Protein AF-A0A0C7KFT6-F1 (afdb_monomer)

Radius of gyration: 11.52 Å; Cα contacts (8 Å, |Δi|>4): 67; chains: 1; bounding box: 28×25×24 Å

Secondary structure (DSSP, 8-state):
-PPPEEEE-TTSPEEEEEE-SS-EEEEEESSSS--S----------

Foldseek 3Di:
DAAWDWDQDPVCWIWTWDDDPPDIDIDIGNDPGDDRDDDDPPPPPD

Solvent-accessible surface area (backbone atoms only — not comparable to full-atom values): 3130 Å² total; per-residue (Å²): 124,66,77,48,50,75,46,83,43,98,84,72,28,25,40,27,38,46,58,54,103,88,48,76,46,79,47,79,38,75,47,95,66,72,66,70,75,80,90,75,88,82,73,80,83,125

Structure (mmCIF, N/CA/C/O backbone):
data_AF-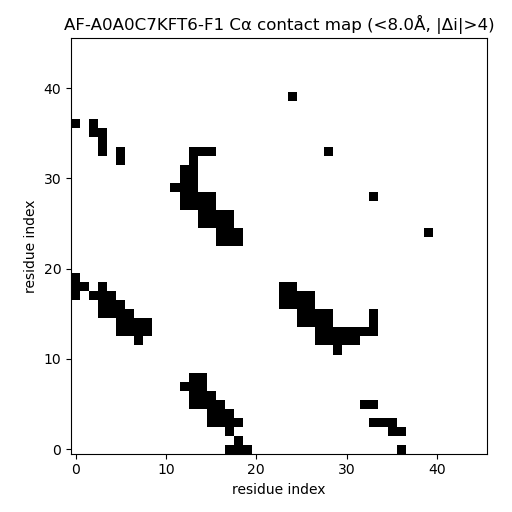A0A0C7KFT6-F1
#
_entry.id   AF-A0A0C7KFT6-F1
#
loop_
_atom_site.group_PDB
_atom_site.id
_atom_site.type_symbol
_atom_site.label_atom_id
_atom_site.label_alt_id
_atom_site.label_comp_id
_atom_site.label_asym_id
_atom_site.label_entity_id
_atom_site.label_seq_id
_atom_site.pdbx_PDB_ins_code
_atom_site.Cartn_x
_atom_site.Cartn_y
_atom_site.Cartn_z
_atom_site.occupancy
_atom_site.B_iso_or_equiv
_atom_site.auth_seq_id
_atom_site.auth_comp_id
_atom_site.auth_asym_id
_atom_site.auth_atom_id
_atom_site.pdbx_PDB_model_num
ATOM 1 N N . MET A 1 1 ? 14.335 1.831 3.148 1.00 61.19 1 MET A N 1
ATOM 2 C CA . MET A 1 1 ? 12.906 2.102 2.909 1.00 61.19 1 MET A CA 1
ATOM 3 C C . MET A 1 1 ? 12.539 3.324 3.717 1.00 61.19 1 MET A C 1
ATOM 5 O O . MET A 1 1 ? 12.863 3.358 4.900 1.00 61.19 1 MET A O 1
ATOM 9 N N . SER A 1 2 ? 11.968 4.328 3.061 1.00 72.12 2 SER A N 1
ATOM 10 C CA . SER A 1 2 ? 11.331 5.460 3.736 1.00 72.12 2 SER A CA 1
ATOM 11 C C . SER A 1 2 ? 10.007 5.007 4.355 1.00 72.12 2 SER A C 1
ATOM 13 O O . SER A 1 2 ? 9.542 3.903 4.066 1.00 72.12 2 SER A O 1
ATOM 15 N N . ASN A 1 3 ? 9.407 5.850 5.197 1.00 84.00 3 ASN A N 1
ATOM 16 C CA . ASN A 1 3 ? 8.069 5.602 5.731 1.00 84.00 3 ASN A CA 1
ATOM 17 C C . ASN A 1 3 ? 7.097 5.309 4.565 1.00 84.00 3 ASN A C 1
ATOM 19 O O . ASN A 1 3 ? 7.125 6.067 3.590 1.00 84.00 3 ASN A O 1
ATOM 23 N N . PRO A 1 4 ? 6.283 4.239 4.621 1.00 90.25 4 PRO A N 1
ATOM 24 C CA . PRO A 1 4 ? 5.367 3.915 3.534 1.00 90.25 4 PRO A CA 1
ATOM 25 C C . PRO A 1 4 ? 4.329 5.018 3.357 1.00 90.25 4 PRO A C 1
ATOM 27 O O . PRO A 1 4 ? 3.866 5.615 4.335 1.00 90.25 4 PRO A O 1
ATOM 30 N N . GLU A 1 5 ? 3.935 5.256 2.111 1.00 92.50 5 GLU A N 1
ATOM 31 C CA . GLU A 1 5 ? 2.829 6.160 1.818 1.00 92.50 5 GLU A CA 1
ATOM 32 C C . GLU A 1 5 ? 1.522 5.502 2.271 1.00 92.50 5 GLU A C 1
ATOM 34 O O . GLU A 1 5 ? 1.323 4.301 2.065 1.00 92.50 5 GLU A O 1
ATOM 39 N N . GLN A 1 6 ? 0.656 6.268 2.934 1.00 92.81 6 GLN A N 1
ATOM 40 C CA . GLN A 1 6 ? -0.577 5.754 3.530 1.00 92.81 6 GLN A CA 1
ATOM 41 C C . GLN A 1 6 ? -1.772 6.536 3.002 1.00 92.81 6 GLN A C 1
ATOM 43 O O . GLN A 1 6 ? -1.746 7.766 2.976 1.00 92.81 6 GLN A O 1
ATOM 48 N N . SER A 1 7 ? -2.830 5.828 2.621 1.00 92.56 7 SER A N 1
ATOM 49 C CA . SER A 1 7 ? -4.085 6.437 2.188 1.00 92.56 7 SER A CA 1
ATOM 50 C C . SER A 1 7 ? -5.286 5.660 2.712 1.00 92.56 7 SER A C 1
ATOM 52 O O . SER A 1 7 ? -5.275 4.431 2.758 1.00 92.56 7 SER A O 1
ATOM 54 N N . SER A 1 8 ? -6.338 6.370 3.107 1.00 90.94 8 SER A N 1
ATOM 55 C CA . SER A 1 8 ? -7.581 5.757 3.575 1.00 90.94 8 SER A CA 1
ATOM 56 C C . SER A 1 8 ? -8.445 5.345 2.386 1.00 90.94 8 SER A C 1
ATOM 58 O O . SER A 1 8 ? -8.749 6.147 1.506 1.00 90.94 8 SER A O 1
ATOM 60 N N . THR A 1 9 ? -8.882 4.092 2.369 1.00 86.56 9 THR A N 1
ATOM 61 C CA . THR A 1 9 ? -9.818 3.571 1.365 1.00 86.56 9 THR A CA 1
ATOM 62 C C . THR A 1 9 ? -11.264 3.719 1.841 1.00 86.56 9 THR A C 1
ATOM 64 O O . THR A 1 9 ? -11.538 3.746 3.042 1.00 86.56 9 THR A O 1
ATOM 67 N N . ALA A 1 10 ? -12.211 3.751 0.899 1.00 81.88 10 ALA A N 1
ATOM 68 C CA . ALA A 1 10 ? -13.639 3.940 1.180 1.00 81.88 10 ALA A CA 1
ATOM 69 C C . ALA A 1 10 ? -14.253 2.885 2.126 1.00 81.88 10 ALA A C 1
ATOM 71 O O . ALA A 1 10 ? -15.281 3.140 2.744 1.00 81.88 10 ALA A O 1
ATOM 72 N N . ASN A 1 11 ? -13.605 1.725 2.283 1.00 83.12 11 ASN A N 1
ATOM 73 C CA . ASN A 1 11 ? -14.070 0.625 3.133 1.00 83.12 11 ASN A CA 1
ATOM 74 C C . ASN A 1 11 ? -13.499 0.668 4.562 1.00 83.12 11 ASN A C 1
ATOM 76 O 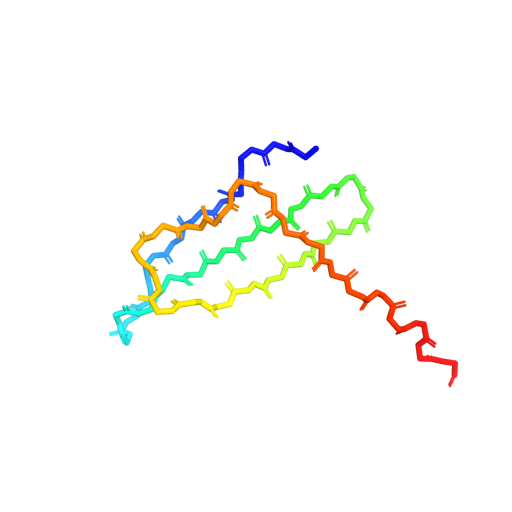O . ASN A 1 11 ? -13.525 -0.344 5.258 1.00 83.12 11 ASN A O 1
ATOM 80 N N . GLY A 1 12 ? -12.916 1.795 4.986 1.00 85.12 12 GLY A N 1
ATOM 81 C CA . GLY A 1 12 ? -12.280 1.919 6.303 1.00 85.12 12 GLY A CA 1
ATOM 82 C C . GLY A 1 12 ? -10.950 1.167 6.427 1.00 85.12 12 GLY A C 1
ATOM 83 O O . GLY A 1 12 ? -10.436 1.014 7.530 1.00 85.12 12 GLY A O 1
ATOM 84 N N . LYS A 1 13 ? -10.387 0.700 5.305 1.00 90.81 13 LYS A N 1
ATOM 85 C CA . LYS A 1 13 ? -9.059 0.074 5.244 1.00 90.81 13 LYS A CA 1
ATOM 86 C C . LYS A 1 13 ? -8.001 1.109 4.890 1.00 90.81 13 LYS A C 1
ATOM 88 O O . LYS A 1 13 ? -8.297 2.069 4.180 1.00 90.81 13 LYS A O 1
ATOM 93 N N . THR A 1 14 ? -6.766 0.860 5.284 1.00 93.19 14 THR A N 1
ATOM 94 C CA . THR A 1 14 ? -5.602 1.676 4.941 1.00 93.19 14 THR A CA 1
ATOM 95 C C . THR A 1 14 ? -4.816 1.009 3.821 1.00 93.19 14 THR A C 1
ATOM 97 O O . THR A 1 14 ? -4.473 -0.174 3.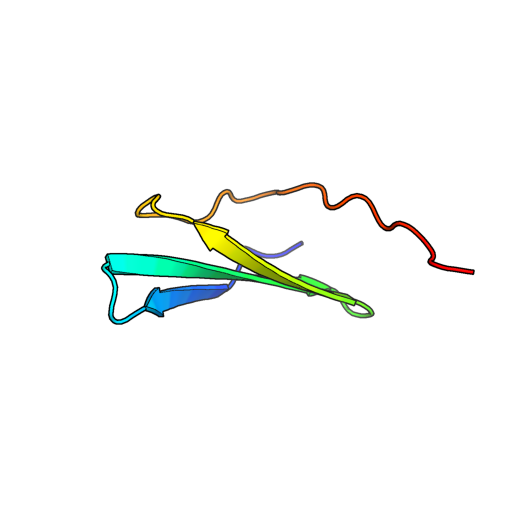888 1.00 93.19 14 THR A O 1
ATOM 100 N N . LEU A 1 15 ? -4.533 1.775 2.777 1.00 93.69 15 LEU A N 1
ATOM 101 C CA . LEU A 1 15 ? -3.638 1.422 1.691 1.00 93.69 15 LEU A CA 1
ATOM 102 C C . LEU A 1 15 ? -2.223 1.872 2.049 1.00 93.69 15 LEU A C 1
ATOM 104 O O . LEU A 1 15 ? -1.989 3.060 2.240 1.00 93.69 15 LEU A O 1
ATOM 108 N N . CYS A 1 16 ? -1.298 0.924 2.099 1.00 93.31 16 CYS A N 1
ATOM 109 C CA . CYS A 1 16 ? 0.115 1.141 2.359 1.00 93.31 16 CYS A CA 1
ATOM 110 C C . CYS A 1 16 ? 0.914 0.897 1.082 1.00 93.31 16 CYS A C 1
ATOM 112 O O . CYS A 1 16 ? 0.854 -0.198 0.516 1.00 93.31 16 CYS A O 1
ATOM 114 N N . VAL A 1 17 ? 1.692 1.883 0.649 1.00 92.94 17 VAL A N 1
ATOM 115 C CA . VAL A 1 17 ? 2.565 1.769 -0.522 1.00 92.94 17 VAL A CA 1
ATOM 116 C C . VAL A 1 17 ? 4.018 1.803 -0.065 1.00 92.94 17 VAL A C 1
ATOM 118 O O . VAL A 1 17 ? 4.508 2.802 0.459 1.00 92.94 17 VAL A O 1
ATOM 121 N N . TYR A 1 18 ? 4.705 0.683 -0.268 1.00 91.50 18 TYR A N 1
ATOM 122 C CA . TYR A 1 18 ? 6.121 0.504 0.023 1.00 91.50 18 TYR A CA 1
AT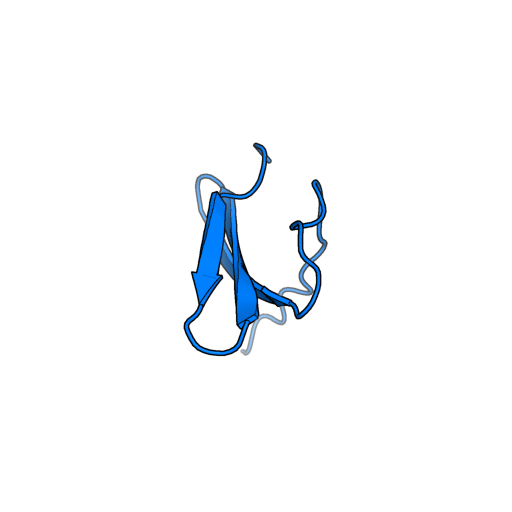OM 123 C C . TYR A 1 18 ? 6.894 0.578 -1.285 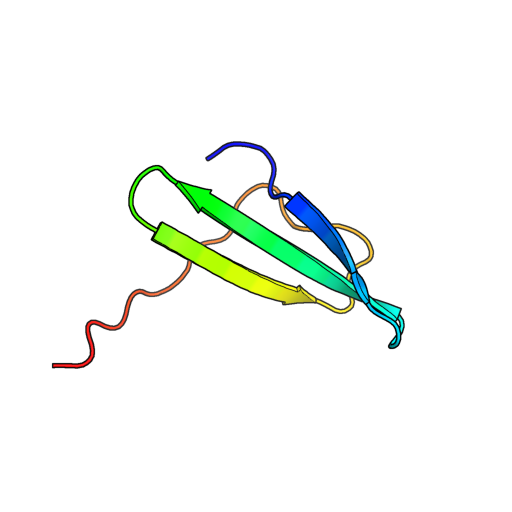1.00 91.50 18 TYR A C 1
ATOM 125 O O . TYR A 1 18 ? 6.853 -0.355 -2.085 1.00 91.50 18 TYR A O 1
ATOM 133 N N . SER A 1 19 ? 7.603 1.677 -1.507 1.00 88.06 19 SER A N 1
ATOM 134 C CA . SER A 1 19 ? 8.413 1.874 -2.705 1.00 88.06 19 SER A CA 1
ATOM 135 C C . SER A 1 19 ? 9.907 1.913 -2.379 1.00 88.06 19 SER A C 1
ATOM 137 O O . SER A 1 19 ? 10.358 2.388 -1.333 1.00 88.06 19 SER A O 1
ATOM 139 N N . ASN A 1 20 ? 10.691 1.366 -3.297 1.00 84.94 20 ASN A N 1
ATOM 140 C CA . ASN A 1 20 ? 12.135 1.516 -3.396 1.00 84.94 20 ASN A CA 1
ATOM 141 C C . ASN A 1 20 ? 12.474 1.835 -4.863 1.00 84.94 20 ASN A C 1
ATOM 143 O O . ASN A 1 20 ? 11.595 1.789 -5.719 1.00 84.94 20 ASN A O 1
ATOM 147 N N . SER A 1 21 ? 13.738 2.100 -5.191 1.00 86.44 21 SER A N 1
ATOM 148 C CA . SER A 1 21 ? 14.172 2.519 -6.534 1.00 86.44 21 SER A CA 1
ATOM 149 C C . SER A 1 21 ? 13.831 1.544 -7.673 1.00 86.44 21 SER A C 1
ATOM 151 O O . SER A 1 21 ? 13.994 1.900 -8.833 1.00 86.44 21 SER A O 1
ATOM 153 N N . ILE A 1 22 ? 13.411 0.315 -7.357 1.00 87.00 22 ILE A N 1
ATOM 154 C CA . ILE A 1 22 ? 13.205 -0.776 -8.324 1.00 87.00 22 ILE A CA 1
ATOM 155 C C . ILE A 1 22 ? 11.852 -1.482 -8.128 1.00 87.00 22 ILE A C 1
ATOM 157 O O . ILE A 1 22 ? 11.353 -2.124 -9.045 1.00 87.00 22 ILE A O 1
ATOM 161 N N . TYR A 1 23 ? 11.243 -1.370 -6.944 1.00 84.12 23 TYR A N 1
ATOM 162 C CA . TYR A 1 23 ? 10.057 -2.143 -6.584 1.00 84.12 23 TYR A CA 1
ATOM 163 C C . TYR A 1 23 ? 9.040 -1.278 -5.855 1.00 84.12 23 TYR A C 1
ATOM 165 O O . TYR A 1 23 ? 9.402 -0.511 -4.963 1.00 84.12 23 TYR A O 1
ATOM 173 N N . THR A 1 24 ? 7.770 -1.480 -6.190 1.00 88.62 24 THR A N 1
ATOM 174 C CA . THR A 1 24 ? 6.629 -0.888 -5.496 1.00 88.62 24 THR A CA 1
ATOM 175 C C . THR A 1 24 ? 5.706 -2.011 -5.057 1.00 88.62 24 THR A C 1
ATOM 177 O O . THR A 1 24 ? 5.199 -2.762 -5.886 1.00 88.62 24 THR A O 1
ATOM 180 N N . PHE A 1 25 ? 5.484 -2.118 -3.753 1.00 89.69 25 PHE A N 1
ATOM 181 C CA . PHE A 1 25 ? 4.560 -3.065 -3.151 1.00 89.69 25 PHE A CA 1
ATOM 182 C C . PHE A 1 25 ? 3.376 -2.323 -2.559 1.00 89.69 25 PHE A C 1
ATOM 184 O O . PHE A 1 25 ? 3.526 -1.316 -1.867 1.00 89.69 25 PHE A O 1
ATOM 191 N N . THR A 1 26 ? 2.190 -2.861 -2.795 1.00 91.25 26 THR A N 1
ATOM 192 C CA . THR A 1 26 ? 0.948 -2.316 -2.265 1.00 91.25 26 THR A CA 1
ATOM 193 C C . THR A 1 26 ? 0.358 -3.308 -1.281 1.00 91.25 26 THR A C 1
ATOM 195 O O . THR A 1 26 ? 0.205 -4.490 -1.581 1.00 91.25 26 THR A O 1
ATOM 198 N N . PHE A 1 27 ? 0.030 -2.833 -0.087 1.00 90.44 27 PHE A N 1
ATOM 199 C CA . PHE A 1 27 ? -0.526 -3.647 0.980 1.00 90.44 27 PHE A CA 1
ATOM 200 C C . PHE A 1 27 ? -1.756 -2.962 1.564 1.00 90.44 27 PHE A C 1
ATOM 202 O O . PHE A 1 27 ? -1.677 -1.828 2.020 1.00 90.44 27 PHE A O 1
ATOM 209 N N . VAL A 1 28 ? -2.891 -3.657 1.567 1.00 91.88 28 VAL A N 1
ATOM 210 C CA . VAL A 1 28 ? -4.118 -3.175 2.209 1.00 91.88 28 VAL A CA 1
ATOM 211 C C . VAL A 1 28 ? -4.228 -3.811 3.585 1.00 91.88 28 VAL A C 1
ATOM 213 O O . VAL A 1 28 ? -4.171 -5.033 3.713 1.00 91.88 28 VAL A O 1
ATOM 216 N N . THR A 1 29 ? -4.410 -2.984 4.607 1.00 90.19 29 THR A N 1
ATOM 217 C CA . THR A 1 29 ? -4.611 -3.419 5.989 1.00 90.19 29 THR A CA 1
ATOM 218 C C . T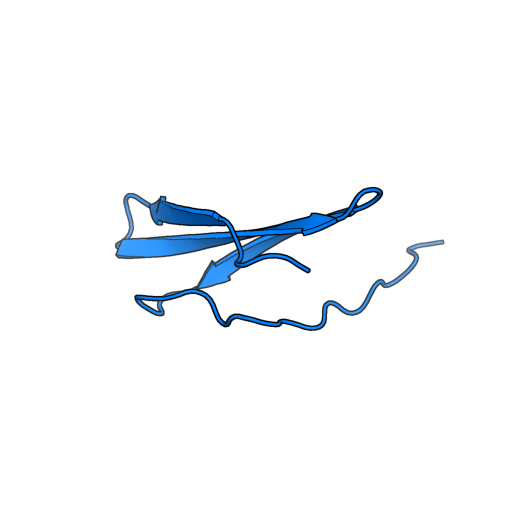HR A 1 29 ? -5.853 -2.776 6.583 1.00 90.19 29 THR A C 1
ATOM 220 O O . THR A 1 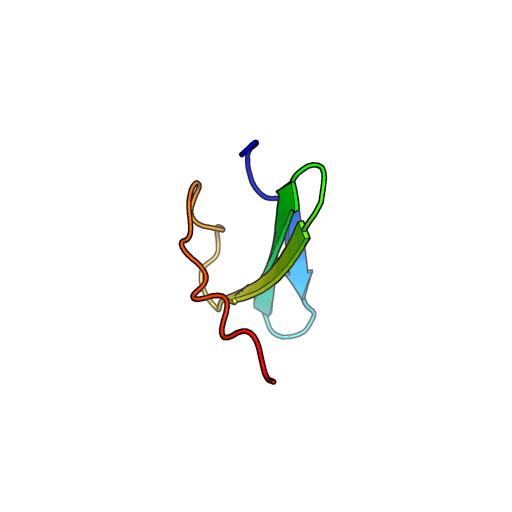29 ? -6.250 -1.687 6.190 1.00 90.19 29 THR A O 1
ATOM 223 N N . GLU A 1 30 ? -6.471 -3.440 7.552 1.00 90.44 30 GLU A N 1
ATOM 224 C CA . GLU A 1 30 ? -7.542 -2.854 8.371 1.00 90.44 30 GLU A CA 1
ATOM 225 C C . GLU A 1 30 ? -6.975 -2.039 9.544 1.00 90.44 30 GLU A C 1
ATOM 227 O O . GLU A 1 30 ? -7.705 -1.354 10.252 1.00 90.44 30 GLU A O 1
ATOM 232 N N . SER A 1 31 ? -5.654 -2.084 9.745 1.00 86.12 31 SER A N 1
ATOM 233 C CA . SER A 1 31 ? -4.968 -1.227 10.708 1.00 86.12 31 SER A CA 1
ATOM 234 C C . SER A 1 31 ? -5.058 0.241 10.302 1.00 86.12 31 SER A C 1
ATOM 236 O O . SER A 1 31 ? -4.975 0.587 9.125 1.00 86.12 31 SER A O 1
ATOM 238 N N . GLN A 1 32 ? -5.141 1.118 11.299 1.00 82.31 32 GLN A N 1
ATOM 239 C CA . GLN A 1 32 ? -5.190 2.566 11.094 1.00 82.31 32 GLN A CA 1
ATOM 240 C C . GLN A 1 32 ? -3.851 3.152 10.610 1.00 82.31 32 GLN A C 1
ATOM 242 O O . GLN A 1 32 ? -3.827 4.237 10.042 1.00 82.31 32 GLN A O 1
ATOM 247 N N . HIS A 1 33 ? -2.748 2.424 10.820 1.00 86.94 33 HIS A N 1
ATOM 248 C CA . HIS A 1 33 ? -1.408 2.825 10.403 1.00 86.94 33 HIS A CA 1
ATOM 249 C C . HIS A 1 33 ? -0.669 1.675 9.720 1.00 86.94 33 HIS A C 1
ATOM 251 O O . HIS A 1 33 ? -0.744 0.518 10.145 1.00 86.94 33 HIS A O 1
ATOM 257 N N . CYS A 1 34 ? 0.091 2.018 8.689 1.00 89.81 34 CYS A N 1
ATOM 258 C CA . CYS A 1 34 ? 1.009 1.124 8.009 1.00 89.81 34 CYS A CA 1
ATOM 259 C C . CYS A 1 34 ? 2.240 0.860 8.883 1.00 89.81 34 CYS A C 1
ATOM 261 O O . CYS A 1 34 ? 2.818 1.805 9.429 1.00 89.81 34 CYS A O 1
ATOM 263 N N . PRO A 1 35 ? 2.686 -0.402 9.006 1.00 89.25 35 PRO A N 1
ATOM 264 C CA . PRO A 1 35 ? 3.933 -0.696 9.692 1.00 89.25 35 PRO A CA 1
ATOM 265 C C . PRO A 1 35 ? 5.102 -0.043 8.952 1.00 89.25 35 PRO A C 1
ATOM 267 O O . PRO A 1 35 ? 5.148 -0.067 7.721 1.00 89.25 35 PRO A O 1
ATOM 270 N N . TYR A 1 36 ? 6.056 0.507 9.706 1.00 87.69 36 TYR A N 1
ATOM 271 C CA . TYR A 1 36 ? 7.236 1.184 9.156 1.00 87.69 36 TYR A CA 1
ATOM 272 C C . TYR A 1 36 ? 8.006 0.297 8.169 1.00 87.69 36 TYR A C 1
ATOM 274 O O . TYR A 1 36 ? 8.394 0.729 7.086 1.00 87.69 36 TYR A O 1
ATOM 282 N N . SER A 1 37 ? 8.198 -0.969 8.537 1.00 84.81 37 SER A N 1
ATOM 283 C CA . SER A 1 37 ? 8.846 -1.977 7.713 1.00 84.81 37 SER A CA 1
ATOM 284 C C . SER A 1 37 ? 7.921 -3.169 7.515 1.00 84.81 37 SER A C 1
ATOM 286 O O . SER A 1 37 ? 7.233 -3.614 8.435 1.00 84.81 37 SER A O 1
ATOM 288 N N . LYS A 1 38 ? 7.914 -3.702 6.293 1.00 84.19 38 LYS A N 1
ATOM 289 C CA . LYS A 1 38 ? 7.230 -4.946 5.972 1.00 84.19 38 LYS A CA 1
ATOM 290 C C . LYS A 1 38 ? 8.041 -5.737 4.958 1.00 84.19 38 LYS A C 1
ATOM 292 O O . LYS A 1 38 ? 8.466 -5.193 3.942 1.00 84.19 38 LYS A O 1
ATOM 297 N N . SER A 1 39 ? 8.260 -7.010 5.262 1.00 83.25 39 SER A N 1
ATOM 298 C CA . SER A 1 39 ? 8.901 -7.952 4.350 1.00 83.25 39 SER A CA 1
ATOM 299 C C . SER A 1 39 ? 7.853 -8.498 3.388 1.00 83.25 39 SER A C 1
ATOM 301 O O . SER A 1 39 ? 6.766 -8.891 3.816 1.00 83.25 39 SER A O 1
ATOM 303 N N . PHE A 1 40 ? 8.176 -8.501 2.100 1.00 82.19 40 PHE A N 1
ATOM 304 C CA . PHE A 1 40 ? 7.371 -9.132 1.063 1.00 82.19 40 PHE A CA 1
ATOM 305 C C . PHE A 1 40 ? 8.188 -10.279 0.490 1.00 82.19 40 PHE A C 1
ATOM 307 O O . PHE A 1 40 ? 9.319 -10.065 0.049 1.00 82.19 40 PHE A O 1
ATOM 314 N N . ASP A 1 41 ? 7.629 -11.483 0.514 1.00 81.62 41 ASP A N 1
ATOM 315 C CA . ASP A 1 41 ? 8.235 -12.619 -0.163 1.00 81.62 41 ASP A CA 1
ATOM 316 C C . ASP A 1 41 ? 8.102 -12.397 -1.673 1.00 81.62 41 ASP A C 1
ATOM 318 O O . ASP A 1 41 ? 7.002 -12.419 -2.230 1.00 81.62 41 ASP A O 1
ATOM 322 N N . ILE A 1 42 ? 9.227 -12.123 -2.338 1.00 74.44 42 ILE A N 1
ATOM 323 C CA . ILE A 1 42 ? 9.275 -12.036 -3.797 1.00 74.44 42 ILE A CA 1
ATOM 324 C C . ILE A 1 42 ? 9.346 -13.467 -4.315 1.00 74.44 42 ILE A C 1
ATOM 326 O O . ILE A 1 42 ? 10.421 -14.057 -4.409 1.00 74.44 42 ILE A O 1
ATOM 330 N N . VAL A 1 43 ? 8.187 -14.039 -4.625 1.00 73.75 43 VAL A N 1
ATOM 331 C CA . VAL A 1 43 ? 8.136 -15.272 -5.407 1.00 73.75 43 VA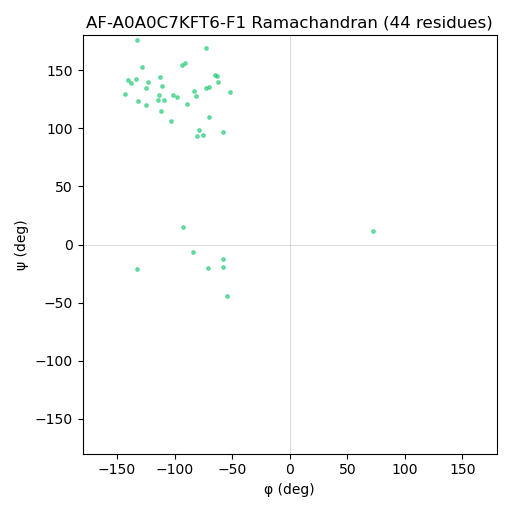L A CA 1
ATOM 332 C C . VAL A 1 43 ? 8.351 -14.870 -6.861 1.00 73.75 43 VAL A C 1
ATOM 334 O O . VAL A 1 43 ? 7.424 -14.391 -7.515 1.00 73.75 43 VAL A O 1
ATOM 337 N N . ASP A 1 44 ? 9.585 -15.017 -7.347 1.00 65.44 44 ASP A N 1
ATOM 338 C CA . ASP A 1 44 ? 9.889 -14.975 -8.779 1.00 65.44 44 ASP A CA 1
ATOM 339 C C . ASP A 1 44 ? 9.052 -16.071 -9.453 1.00 65.44 44 ASP A C 1
ATOM 341 O O . ASP A 1 44 ? 9.354 -17.263 -9.361 1.00 65.44 44 ASP A O 1
ATOM 345 N N . SER A 1 45 ? 7.901 -15.686 -10.005 1.00 65.31 45 SER A N 1
ATOM 346 C CA . SER A 1 45 ? 7.046 -16.608 -10.747 1.00 65.31 45 SER A CA 1
ATOM 347 C C . SER A 1 45 ? 7.708 -16.838 -12.098 1.00 65.31 45 SER A C 1
ATOM 349 O O . SER A 1 45 ? 7.553 -16.022 -13.005 1.00 65.31 45 SER A O 1
ATOM 351 N N . LYS A 1 46 ? 8.503 -17.907 -12.172 1.00 55.94 46 LYS A N 1
ATOM 352 C CA . LYS A 1 46 ? 9.162 -18.392 -13.386 1.00 55.94 46 LYS A CA 1
ATOM 353 C C . LYS A 1 46 ? 8.166 -18.845 -14.452 1.00 55.94 46 LYS A C 1
ATOM 355 O O . LYS A 1 46 ? 7.178 -19.517 -14.079 1.00 55.94 46 LYS A O 1
#

Organism: Klebsiella pneumoniae (NCBI:txid573)

Nearest PD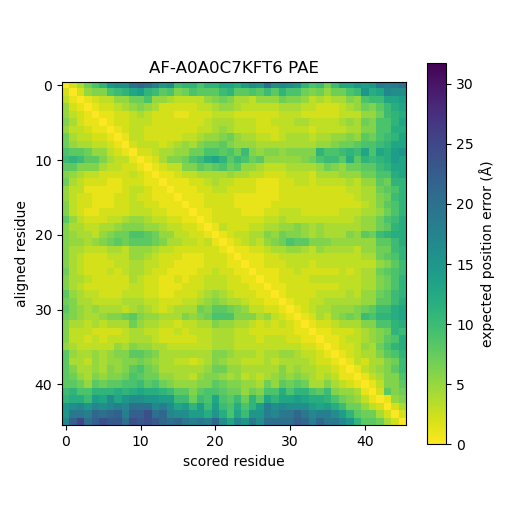B structures (foldseek):
  8x6g-assembly1_D  TM=7.601E-01  e=2.475E+00  Staphylococcus aureus
  8hmf-assembly1_D  TM=6.305E-01  e=5.937E+00  Tetrahymena thermophila
  4gzv-assembly2_H  TM=5.259E-01  e=5.239E+00  Bacteroides ovatus ATCC 8483

Sequence (46 aa):
MSNPEQSSTANGKTLCVYSNSIYTFTFVTESQHCPYSKSFDIVDSK

pLDDT: mean 84.88, std 8.72, range [55.94, 93.69]

Mean predicted aligned error: 5.36 Å